Protein AF-A0A540WGN6-F1 (afdb_monomer)

Sequence (133 aa):
LKVTLRLIVFDVDPDTQAKSVKDIKEQDVYMGDMPLMTENGTFIVNGTERVIVSQMHRSPGVFFDHDKGKTHSSGKLLFAARIIPYRGSWLDVEFDAKDIVHVRIDRKRKLPATSLLYALGLDGEEILSTFYN

Mean predicted aligned error: 6.78 Å

Nearest PDB structures (fo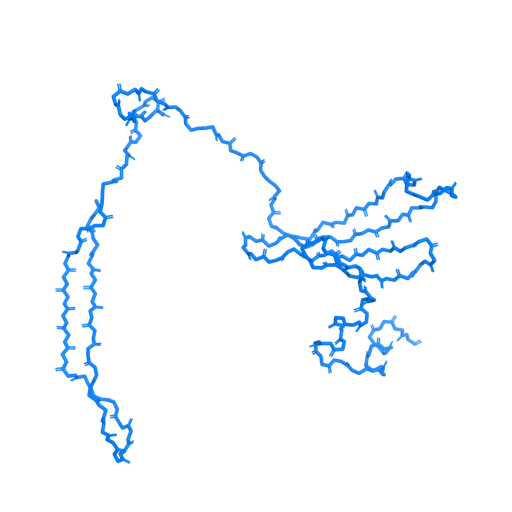ldseek):
  8pfg-assembly1_I  TM=9.510E-01  e=3.740E-13  Escherichia coli
  8ph9-assembly1_I  TM=9.521E-01  e=7.528E-13  Escherichia coli
  8toe-assembly1_I  TM=9.507E-01  e=6.406E-13  Escherichia coli K-12
  7xug-assembly1_I  TM=9.428E-01  e=1.158E-12  Escherichia coli K-12
  8sy7-assembly1_I  TM=9.109E-01  e=1.599E-12  Escherichia coli

Organism: NCBI:txid2590453

Solvent-accessible surface area (backbone atoms only — not comparable to full-atom values): 8290 Å² total; per-residue (Å²): 77,74,46,80,46,75,51,75,42,70,42,67,43,88,89,76,67,48,75,44,84,68,47,77,51,74,47,79,40,78,75,53,83,72,89,63,71,47,98,85,66,33,33,72,57,96,91,39,83,44,73,82,78,88,81,89,73,86,74,61,46,79,46,78,51,59,56,81,20,70,83,41,96,86,48,53,71,35,48,35,42,38,39,38,53,89,74,78,74,37,42,37,37,36,44,46,98,83,72,50,57,26,30,21,58,66,80,51,73,81,39,55,39,63,61,54,44,44,74,74,69,46,51,75,65,57,52,45,62,73,77,50,134

Structure (mmCIF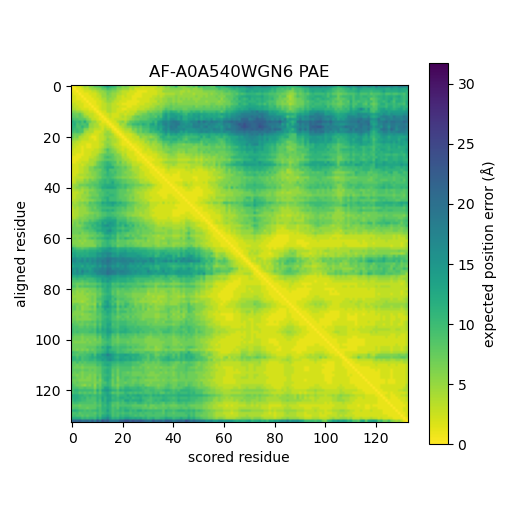, N/CA/C/O backbone):
data_AF-A0A540WGN6-F1
#
_entry.id   AF-A0A540WGN6-F1
#
loop_
_atom_site.group_PDB
_atom_site.id
_atom_site.type_symbol
_atom_site.label_atom_id
_atom_site.label_alt_id
_atom_site.label_comp_id
_atom_site.label_asym_id
_atom_site.label_entity_id
_atom_site.label_seq_id
_atom_site.pdbx_PDB_ins_code
_atom_site.Cartn_x
_atom_site.Cartn_y
_atom_site.Cartn_z
_atom_site.occupancy
_atom_site.B_iso_or_equiv
_atom_site.auth_seq_id
_atom_site.auth_comp_id
_atom_site.auth_asym_id
_atom_site.auth_atom_id
_atom_site.pdbx_PDB_model_num
ATOM 1 N N . LEU A 1 1 ? 19.278 0.820 -22.827 1.00 91.31 1 LEU A N 1
ATOM 2 C CA . LEU A 1 1 ? 19.106 -0.460 -22.101 1.00 91.31 1 LEU A CA 1
ATOM 3 C C . LEU A 1 1 ? 18.861 -1.573 -23.114 1.00 91.31 1 LEU A C 1
ATOM 5 O O . LEU A 1 1 ? 17.939 -1.460 -23.914 1.00 91.31 1 LEU A O 1
ATOM 9 N N . LYS A 1 2 ? 19.686 -2.621 -23.117 1.00 94.19 2 LYS A N 1
ATOM 10 C CA . LYS A 1 2 ? 19.438 -3.845 -23.893 1.00 94.19 2 LYS A CA 1
ATOM 11 C C . LYS A 1 2 ? 19.221 -4.990 -22.916 1.00 94.19 2 LYS A C 1
ATOM 13 O O . LYS A 1 2 ? 19.944 -5.071 -21.927 1.00 94.19 2 LYS A O 1
ATOM 18 N N . VAL A 1 3 ? 18.212 -5.811 -23.171 1.00 96.25 3 VAL A N 1
ATOM 19 C CA . VAL A 1 3 ? 17.866 -6.959 -22.331 1.00 96.25 3 VAL A CA 1
ATOM 20 C C . VAL A 1 3 ? 17.729 -8.178 -23.226 1.00 96.25 3 VAL A C 1
ATOM 22 O O . VAL A 1 3 ? 17.039 -8.125 -24.243 1.00 96.25 3 VAL A O 1
ATOM 25 N N . THR A 1 4 ? 18.380 -9.267 -22.842 1.00 96.81 4 THR A N 1
ATOM 26 C CA . THR A 1 4 ? 18.252 -10.556 -23.516 1.00 96.81 4 THR A CA 1
ATOM 27 C C . THR A 1 4 ? 16.915 -11.184 -23.138 1.00 96.81 4 THR A C 1
ATOM 29 O O . THR A 1 4 ? 16.639 -11.428 -21.962 1.00 96.81 4 THR A O 1
ATOM 32 N N . LEU A 1 5 ? 16.059 -11.413 -24.131 1.00 96.62 5 LEU A N 1
ATOM 33 C CA . LEU A 1 5 ? 14.758 -12.053 -23.964 1.00 96.62 5 LEU A CA 1
ATOM 34 C C . LEU A 1 5 ? 14.756 -13.408 -24.664 1.00 96.62 5 LEU A C 1
ATOM 36 O O . LEU A 1 5 ? 15.326 -13.558 -25.744 1.00 96.62 5 LEU A O 1
ATOM 40 N N . ARG A 1 6 ? 14.067 -14.384 -24.065 1.00 96.75 6 ARG A N 1
ATOM 41 C CA . ARG A 1 6 ? 13.887 -15.726 -24.625 1.00 96.75 6 ARG A CA 1
ATOM 42 C C . ARG A 1 6 ? 12.406 -16.035 -24.815 1.00 96.75 6 ARG A C 1
ATOM 44 O O . ARG A 1 6 ? 11.628 -15.958 -23.867 1.00 96.75 6 ARG A O 1
ATOM 51 N N . LEU A 1 7 ? 12.041 -16.434 -26.028 1.00 96.12 7 LEU A N 1
ATOM 52 C CA . LEU A 1 7 ? 10.734 -16.969 -26.392 1.00 96.12 7 LEU A CA 1
ATOM 53 C C . LEU A 1 7 ? 10.854 -18.480 -26.612 1.00 96.12 7 LEU A C 1
ATOM 55 O O . LEU A 1 7 ? 11.644 -18.922 -27.443 1.00 96.12 7 LEU A O 1
ATOM 59 N N . ILE A 1 8 ? 10.054 -19.261 -25.887 1.00 96.00 8 ILE A N 1
ATOM 60 C CA . ILE A 1 8 ? 9.971 -20.719 -26.038 1.00 96.00 8 ILE A CA 1
ATOM 61 C C . ILE A 1 8 ? 8.605 -21.052 -26.634 1.00 96.00 8 ILE A C 1
ATOM 63 O O . ILE A 1 8 ? 7.575 -20.683 -26.070 1.00 96.00 8 ILE A O 1
ATOM 67 N N . VAL A 1 9 ? 8.600 -21.745 -27.770 1.00 95.25 9 VAL A N 1
ATOM 68 C CA . VAL A 1 9 ? 7.389 -22.241 -28.429 1.00 95.25 9 VAL A CA 1
ATOM 69 C C . VAL A 1 9 ? 7.233 -23.714 -28.087 1.00 95.25 9 VAL A C 1
ATOM 71 O O . VAL A 1 9 ? 8.152 -24.506 -28.296 1.00 95.25 9 VAL A O 1
ATOM 74 N N . PHE A 1 10 ? 6.063 -24.082 -27.577 1.00 95.19 10 PHE A N 1
ATOM 75 C CA . PHE A 1 10 ? 5.717 -25.467 -27.275 1.00 95.19 10 PHE A CA 1
ATOM 76 C C . PHE A 1 10 ? 4.803 -26.031 -28.361 1.00 95.19 10 PHE A C 1
ATOM 78 O O . PHE A 1 10 ? 3.921 -25.323 -28.849 1.00 95.19 10 PHE A O 1
ATOM 85 N N . ASP A 1 11 ? 5.012 -27.295 -28.713 1.00 93.94 11 ASP A N 1
ATOM 86 C CA . ASP A 1 11 ? 4.023 -28.112 -29.407 1.00 93.94 11 ASP A CA 1
ATOM 87 C C . ASP A 1 11 ? 3.214 -28.894 -28.369 1.00 93.94 11 ASP A C 1
ATOM 89 O O . ASP A 1 11 ? 3.766 -29.340 -27.356 1.00 93.94 11 ASP A O 1
ATOM 93 N N . VAL A 1 12 ? 1.908 -29.021 -28.587 1.00 92.69 12 VAL A N 1
ATOM 94 C CA . VAL A 1 12 ? 1.005 -29.719 -27.665 1.00 92.69 12 VAL A CA 1
ATOM 95 C C . VAL A 1 12 ? 0.299 -30.817 -28.434 1.00 92.69 12 VAL A C 1
ATOM 97 O O . VAL A 1 12 ? -0.467 -30.535 -29.353 1.00 92.69 12 VAL A O 1
ATOM 100 N N . ASP A 1 13 ? 0.551 -32.058 -28.034 1.00 90.56 13 ASP A N 1
ATOM 101 C CA . ASP A 1 13 ? -0.152 -33.215 -28.573 1.00 90.56 13 ASP A CA 1
ATOM 102 C C . ASP A 1 13 ? -1.644 -33.134 -28.173 1.00 90.56 13 ASP A C 1
ATOM 104 O O . ASP A 1 13 ? -1.946 -33.040 -26.977 1.00 90.56 13 ASP A O 1
ATOM 108 N N . PRO A 1 14 ? -2.585 -33.125 -29.135 1.00 87.62 14 PRO A N 1
ATOM 109 C CA . PRO A 1 14 ? -4.010 -32.972 -28.854 1.00 87.62 14 PRO A CA 1
ATOM 110 C C . PRO A 1 14 ? -4.621 -34.168 -28.111 1.00 87.62 14 PRO A C 1
ATOM 112 O O . PRO A 1 14 ? -5.595 -33.980 -27.381 1.00 87.62 14 PRO A O 1
ATOM 115 N N . ASP A 1 15 ? -4.049 -35.364 -28.254 1.00 89.50 15 ASP A N 1
ATOM 116 C CA . ASP A 1 15 ? -4.586 -36.601 -27.685 1.00 89.50 15 ASP A CA 1
ATOM 117 C C . ASP A 1 15 ? -3.998 -36.880 -26.297 1.00 89.50 15 ASP A C 1
ATOM 119 O O . ASP A 1 15 ? -4.705 -37.313 -25.386 1.00 89.50 15 ASP A O 1
ATOM 123 N N . THR A 1 16 ? -2.704 -36.600 -26.107 1.00 89.75 16 THR A N 1
ATOM 124 C CA . THR A 1 16 ? -1.997 -36.882 -24.843 1.00 89.75 16 THR A CA 1
ATOM 125 C C . THR A 1 16 ? -1.806 -35.655 -23.947 1.00 89.75 16 THR A C 1
ATOM 127 O O . THR A 1 16 ? -1.375 -35.796 -22.802 1.00 89.75 16 THR A O 1
ATOM 130 N N . GLN A 1 17 ? -2.103 -34.447 -24.448 1.00 87.50 17 GLN A N 1
ATOM 131 C CA . GLN A 1 17 ? -1.779 -33.149 -23.829 1.00 87.50 17 GLN A CA 1
ATOM 132 C C . GLN A 1 17 ? -0.291 -32.967 -23.481 1.00 87.50 17 GLN A C 1
ATOM 134 O O . GLN A 1 17 ? 0.080 -32.032 -22.760 1.00 87.50 17 GLN A O 1
ATOM 139 N N . ALA A 1 18 ? 0.583 -33.837 -23.992 1.00 88.62 18 ALA A N 1
ATOM 140 C CA . ALA A 1 18 ? 2.011 -33.751 -23.757 1.00 88.62 18 ALA A CA 1
ATOM 141 C C . ALA A 1 18 ? 2.569 -32.486 -24.424 1.00 88.62 18 ALA A C 1
ATOM 143 O O . ALA A 1 18 ? 2.304 -32.212 -25.595 1.00 88.62 18 ALA A O 1
ATOM 144 N N . LYS A 1 19 ? 3.352 -31.707 -23.667 1.00 90.81 19 LYS A N 1
ATOM 145 C CA . LYS A 1 19 ? 4.033 -30.505 -24.164 1.00 90.81 19 LYS A CA 1
ATOM 146 C C . LYS A 1 19 ? 5.476 -30.839 -24.516 1.00 90.81 19 LYS A C 1
ATOM 148 O O . LYS A 1 19 ? 6.238 -31.236 -23.636 1.00 90.81 19 LYS A O 1
ATOM 153 N N . SER A 1 20 ? 5.869 -30.622 -25.765 1.00 92.06 20 SER A N 1
ATOM 154 C CA . SER A 1 20 ? 7.263 -30.714 -26.209 1.00 92.06 20 SER A CA 1
ATOM 155 C C . SER A 1 20 ? 7.758 -29.350 -26.686 1.00 92.06 20 SER A C 1
ATOM 157 O O . SER A 1 20 ? 6.978 -28.486 -27.087 1.00 92.06 20 SER A O 1
ATOM 159 N N . VAL A 1 21 ? 9.061 -29.094 -26.575 1.00 92.62 21 VAL A N 1
ATOM 160 C CA . VAL A 1 21 ? 9.635 -27.828 -27.047 1.00 92.62 21 VAL A CA 1
ATOM 161 C C . VAL A 1 21 ? 9.783 -27.900 -28.561 1.00 92.62 21 VAL A C 1
ATOM 163 O O . VAL A 1 21 ? 10.480 -28.772 -29.073 1.00 92.62 21 VAL A O 1
ATOM 166 N N . LYS A 1 22 ? 9.148 -26.965 -29.264 1.00 92.81 22 LYS A N 1
ATOM 167 C CA . LYS A 1 22 ? 9.209 -26.849 -30.721 1.00 92.81 22 LYS A CA 1
ATOM 168 C C . LYS A 1 22 ? 10.357 -25.961 -31.175 1.00 92.81 22 LYS A C 1
ATOM 170 O O . LYS A 1 22 ? 11.061 -26.302 -32.117 1.00 92.81 22 LYS A O 1
ATOM 175 N N . ASP A 1 23 ? 10.510 -24.806 -30.532 1.00 93.81 23 ASP A N 1
ATOM 176 C CA . ASP A 1 23 ? 11.500 -23.802 -30.915 1.00 93.81 23 ASP A CA 1
ATOM 177 C C . ASP A 1 23 ? 11.878 -22.923 -29.718 1.00 93.81 23 ASP A C 1
ATOM 179 O O . ASP A 1 23 ? 11.069 -22.692 -28.813 1.00 93.81 23 ASP A O 1
ATOM 183 N N . ILE A 1 24 ? 13.107 -22.417 -29.723 1.00 95.31 24 ILE A N 1
ATOM 184 C CA . ILE A 1 24 ? 13.610 -21.460 -28.742 1.00 95.31 24 ILE A CA 1
ATOM 185 C C . ILE A 1 24 ? 14.306 -20.338 -29.503 1.00 95.31 24 ILE A C 1
ATOM 187 O O . ILE A 1 24 ? 15.300 -20.563 -30.191 1.00 95.31 24 ILE A O 1
ATOM 191 N N . LYS A 1 25 ? 13.822 -19.110 -29.320 1.00 95.38 25 LYS A N 1
ATOM 192 C CA . LYS A 1 25 ? 14.448 -17.903 -29.862 1.00 95.38 25 LYS A CA 1
ATOM 193 C C . LYS A 1 25 ? 14.922 -17.019 -28.728 1.00 95.38 25 LYS A C 1
ATOM 195 O O . LYS A 1 25 ? 14.131 -16.640 -27.868 1.00 95.38 25 LYS A O 1
ATOM 200 N N . GLU A 1 26 ? 16.199 -16.674 -28.741 1.00 96.81 26 GLU A N 1
ATOM 201 C CA . GLU A 1 26 ? 16.805 -15.753 -27.785 1.00 96.81 26 GLU A CA 1
ATOM 202 C C . GLU A 1 26 ? 17.389 -14.561 -28.531 1.00 96.81 26 GLU A C 1
ATOM 204 O O . GLU A 1 26 ? 18.035 -14.726 -29.567 1.00 96.81 26 GLU A O 1
ATOM 209 N N . GLN A 1 27 ? 17.109 -13.357 -28.042 1.00 96.31 27 GLN A N 1
ATOM 210 C CA . GLN A 1 27 ? 17.531 -12.135 -28.706 1.00 96.31 27 GLN A CA 1
ATOM 211 C C . GLN A 1 27 ? 17.729 -10.996 -27.711 1.00 96.31 27 GLN A C 1
ATOM 213 O O . GLN A 1 27 ? 16.924 -10.794 -26.800 1.00 96.31 27 GLN A O 1
ATOM 218 N N . ASP A 1 28 ? 18.764 -10.197 -27.954 1.00 96.31 28 ASP A N 1
ATOM 219 C CA . ASP A 1 28 ? 18.942 -8.911 -27.294 1.00 96.31 28 ASP A CA 1
ATOM 220 C C . ASP A 1 28 ? 17.970 -7.884 -27.866 1.00 96.31 28 ASP A C 1
ATOM 222 O O . ASP A 1 28 ? 18.065 -7.473 -29.027 1.00 96.31 28 ASP A O 1
ATOM 226 N N . VAL A 1 29 ? 17.042 -7.440 -27.026 1.00 96.44 29 VAL A N 1
ATOM 227 C CA . VAL A 1 29 ? 16.031 -6.449 -27.378 1.00 96.44 29 VAL A CA 1
ATOM 228 C C . VAL A 1 29 ? 16.389 -5.114 -26.737 1.00 96.44 29 VAL A C 1
ATOM 230 O O . VAL A 1 29 ? 16.722 -5.022 -25.553 1.00 96.44 29 VAL A O 1
ATOM 233 N N . TYR A 1 30 ? 16.339 -4.052 -27.537 1.00 96.50 30 TYR A N 1
ATOM 234 C CA . TYR A 1 30 ? 16.483 -2.690 -27.040 1.00 96.50 30 TYR A CA 1
ATOM 235 C C . TYR A 1 30 ? 15.197 -2.255 -26.325 1.00 96.50 30 TYR A C 1
ATOM 237 O O . TYR A 1 30 ? 14.123 -2.263 -26.918 1.00 96.50 30 TYR A O 1
ATOM 245 N N . MET A 1 31 ? 15.326 -1.859 -25.059 1.00 96.12 31 MET A N 1
ATOM 246 C CA . MET A 1 31 ? 14.213 -1.497 -24.170 1.00 96.12 31 MET A CA 1
ATOM 247 C C . MET A 1 31 ? 14.089 0.019 -23.941 1.00 96.12 31 MET A C 1
ATOM 249 O O . MET A 1 31 ? 13.318 0.449 -23.088 1.00 96.12 31 MET A O 1
ATOM 253 N N . GLY A 1 32 ? 14.852 0.835 -24.675 1.00 95.12 32 GLY A N 1
ATOM 254 C CA . GLY A 1 32 ? 14.899 2.289 -24.492 1.00 95.12 32 GLY A CA 1
ATOM 255 C C . GLY A 1 32 ? 16.136 2.773 -23.739 1.00 95.12 32 GLY A C 1
ATOM 256 O O . GLY A 1 32 ? 16.898 1.983 -23.170 1.00 95.12 32 GLY A O 1
ATOM 257 N N . ASP A 1 33 ? 16.348 4.085 -23.740 1.00 93.88 33 ASP A N 1
ATOM 258 C CA . ASP A 1 33 ? 17.439 4.738 -23.017 1.00 93.88 33 ASP A CA 1
ATOM 259 C C . ASP A 1 33 ? 17.012 5.121 -21.601 1.00 93.88 33 ASP A C 1
ATOM 261 O O . ASP A 1 33 ? 15.872 5.511 -21.356 1.00 93.88 33 ASP A O 1
ATOM 265 N N . MET A 1 34 ? 17.944 5.000 -20.657 1.00 93.88 34 MET A N 1
ATOM 266 C CA . MET A 1 34 ? 17.734 5.394 -19.268 1.00 93.88 34 MET A CA 1
ATOM 267 C C . MET A 1 34 ? 18.548 6.663 -19.003 1.00 93.88 34 MET A C 1
ATOM 269 O O . MET A 1 34 ? 19.758 6.641 -19.243 1.00 93.88 34 MET A O 1
ATOM 273 N N . PRO A 1 35 ? 17.928 7.758 -18.526 1.00 93.88 35 PRO A N 1
ATOM 274 C CA . PRO A 1 35 ? 18.665 8.945 -18.120 1.00 93.88 35 PRO A CA 1
ATOM 275 C C . PRO A 1 35 ? 19.687 8.587 -17.042 1.00 93.88 35 PRO A C 1
ATOM 277 O O . PRO A 1 35 ? 19.350 7.927 -16.058 1.00 93.88 35 PRO A O 1
ATOM 280 N N . LEU A 1 36 ? 20.928 9.023 -17.232 1.00 95.50 36 LEU A N 1
ATOM 281 C CA . LEU A 1 36 ? 21.998 8.806 -16.267 1.00 95.50 36 LEU A CA 1
ATOM 282 C C . LEU A 1 36 ? 22.120 10.016 -15.345 1.00 95.50 36 LEU A C 1
ATOM 284 O O . LEU A 1 36 ? 21.933 11.159 -15.768 1.00 95.50 36 LEU A O 1
ATOM 288 N N . MET A 1 37 ? 22.424 9.737 -14.083 1.00 97.81 37 MET A N 1
AT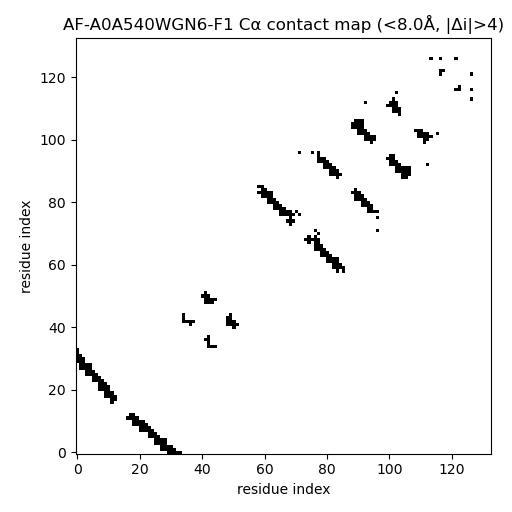OM 289 C CA . MET A 1 37 ? 22.711 10.762 -13.090 1.00 97.81 37 MET A CA 1
ATOM 290 C C . MET A 1 37 ? 24.115 11.324 -13.336 1.00 97.81 37 MET A C 1
ATOM 292 O O . MET A 1 37 ? 25.045 10.566 -13.615 1.00 97.81 37 MET A O 1
ATOM 296 N N . THR A 1 38 ? 24.267 12.642 -13.240 1.00 97.50 38 THR A N 1
ATOM 297 C CA . THR A 1 38 ? 25.574 13.310 -13.270 1.00 97.50 38 THR A CA 1
ATOM 298 C C . THR A 1 38 ? 26.327 13.086 -11.954 1.00 97.50 38 THR A C 1
ATOM 300 O O . THR A 1 38 ? 25.738 12.697 -10.945 1.00 97.50 38 THR A O 1
ATOM 303 N N . GLU A 1 39 ? 27.621 13.405 -11.917 1.00 97.31 39 GLU A N 1
ATOM 304 C CA . GLU A 1 39 ? 28.422 13.369 -10.679 1.00 97.31 39 GLU A CA 1
ATOM 305 C C . GLU A 1 39 ? 27.880 14.308 -9.583 1.00 97.31 39 GLU A C 1
ATOM 307 O O . GLU A 1 39 ? 28.106 14.077 -8.397 1.00 97.31 39 GLU A O 1
ATOM 312 N N . ASN A 1 40 ? 27.099 15.322 -9.971 1.00 96.44 40 ASN A N 1
ATOM 313 C CA . ASN A 1 40 ? 26.470 16.286 -9.067 1.00 96.44 40 ASN A CA 1
ATOM 314 C C . ASN A 1 40 ? 25.088 15.834 -8.556 1.00 96.44 40 ASN A C 1
ATOM 316 O O . ASN A 1 40 ? 24.425 16.585 -7.840 1.00 96.44 40 ASN A O 1
ATOM 320 N N . GLY A 1 41 ? 24.610 14.644 -8.935 1.00 96.44 41 GLY A N 1
ATOM 321 C CA . GLY A 1 41 ? 23.297 14.140 -8.519 1.00 96.44 41 GLY A CA 1
ATOM 322 C C . GLY A 1 41 ? 22.107 14.719 -9.298 1.00 96.44 41 GLY A C 1
ATOM 323 O O . GLY A 1 41 ? 20.965 14.631 -8.842 1.00 96.44 41 GLY A O 1
ATOM 324 N N . THR A 1 42 ? 22.352 15.321 -10.462 1.00 97.56 42 THR A N 1
ATOM 325 C CA . THR A 1 42 ? 21.325 15.911 -11.337 1.00 97.56 42 THR A CA 1
ATOM 326 C C . THR A 1 42 ? 21.089 15.051 -12.583 1.00 97.56 42 THR A C 1
ATOM 328 O O . THR A 1 42 ? 21.811 14.091 -12.847 1.00 97.56 42 THR A O 1
ATOM 331 N N . PHE A 1 43 ? 20.061 15.383 -13.363 1.00 98.00 43 PHE A N 1
ATOM 332 C CA . PHE A 1 43 ? 19.723 14.739 -14.633 1.00 98.00 43 PHE A CA 1
ATOM 333 C C . PHE A 1 43 ? 19.498 15.791 -15.719 1.00 98.00 43 PHE A C 1
ATOM 335 O O . PHE A 1 43 ? 18.870 16.816 -15.461 1.00 98.00 43 PHE A O 1
ATOM 342 N N . ILE A 1 44 ? 19.928 15.521 -16.953 1.00 97.25 44 ILE A N 1
ATOM 343 C CA . ILE A 1 44 ? 19.605 16.371 -18.108 1.00 97.25 44 ILE A CA 1
ATOM 344 C C . ILE A 1 44 ? 18.331 15.849 -18.775 1.00 97.25 44 ILE A C 1
ATOM 346 O O . ILE A 1 44 ? 18.315 14.759 -19.341 1.00 97.25 44 ILE A O 1
ATOM 350 N N . VAL A 1 45 ? 17.257 16.638 -18.732 1.00 96.62 45 VAL A N 1
ATOM 351 C CA . VAL A 1 45 ? 15.967 16.316 -19.359 1.00 96.62 45 VAL A CA 1
ATOM 352 C C . VAL A 1 45 ? 15.642 17.402 -20.376 1.00 96.62 45 VAL A C 1
ATOM 354 O O . 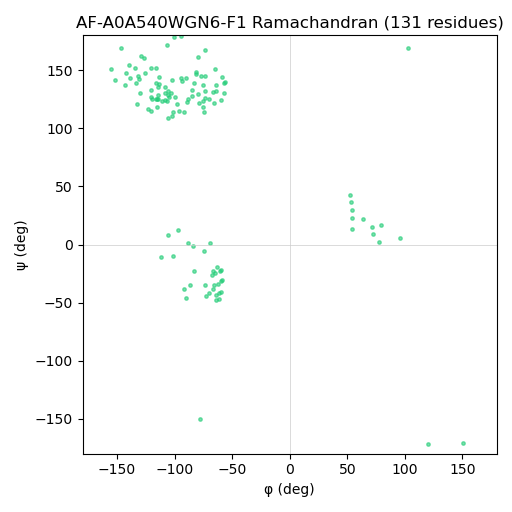VAL A 1 45 ? 15.432 18.557 -20.007 1.00 96.62 45 VAL A O 1
ATOM 357 N N . ASN A 1 46 ? 15.606 17.036 -21.661 1.00 95.38 46 ASN A N 1
ATOM 358 C CA . ASN A 1 46 ? 15.380 17.960 -22.782 1.00 95.38 46 ASN A CA 1
ATOM 359 C C . ASN A 1 46 ? 16.325 19.180 -22.760 1.00 95.38 46 ASN A C 1
ATOM 361 O O . ASN A 1 46 ? 15.897 20.315 -22.953 1.00 95.38 46 ASN A O 1
ATOM 365 N N . GLY A 1 47 ? 17.610 18.950 -22.468 1.00 95.81 47 GLY A N 1
ATOM 366 C CA . GLY A 1 47 ? 18.640 19.996 -22.439 1.00 95.81 47 GLY A CA 1
ATOM 367 C C . GLY A 1 47 ? 18.641 20.881 -21.189 1.00 95.81 47 GLY A C 1
ATOM 368 O O . GLY A 1 47 ? 19.458 21.789 -21.100 1.00 95.81 47 GLY A O 1
ATOM 369 N N . THR A 1 48 ? 17.761 20.626 -20.216 1.00 97.19 48 THR A N 1
ATOM 370 C CA . THR A 1 48 ? 17.721 21.358 -18.942 1.00 97.19 48 THR A CA 1
ATOM 371 C C . THR A 1 48 ? 18.103 20.443 -17.785 1.00 97.19 48 THR A C 1
ATOM 373 O O . THR A 1 48 ? 17.647 19.301 -17.714 1.00 97.19 48 THR A O 1
ATOM 376 N N . GLU A 1 49 ? 18.909 20.954 -16.861 1.00 97.81 49 GLU A N 1
ATOM 377 C CA . GLU A 1 49 ? 19.290 20.245 -15.643 1.00 97.81 49 GLU A CA 1
ATOM 378 C C . GLU A 1 49 ? 18.126 20.193 -14.644 1.00 97.81 49 GLU A C 1
ATOM 380 O O . GLU A 1 49 ? 17.440 21.185 -14.391 1.00 97.81 49 GLU A O 1
ATOM 385 N N . ARG A 1 50 ? 17.867 19.006 -14.096 1.00 97.62 50 ARG A N 1
ATOM 386 C CA . ARG A 1 50 ? 16.787 18.732 -13.149 1.00 97.62 50 ARG A CA 1
ATOM 387 C C . ARG A 1 50 ? 17.291 17.904 -11.980 1.00 97.62 50 ARG A C 1
ATOM 389 O O . ARG A 1 50 ? 18.188 17.079 -12.124 1.00 97.62 50 ARG A O 1
ATOM 396 N N . VAL A 1 51 ? 16.643 18.080 -10.836 1.00 97.56 51 VAL A N 1
ATOM 397 C CA . VAL A 1 51 ? 16.883 17.296 -9.622 1.00 97.56 51 VAL A CA 1
ATOM 398 C C . VAL A 1 51 ? 15.619 16.513 -9.289 1.00 97.56 51 VAL A C 1
ATOM 400 O O . VAL A 1 51 ? 14.508 17.033 -9.408 1.00 97.56 51 VAL A O 1
ATOM 403 N N . ILE A 1 52 ? 15.785 15.257 -8.879 1.00 96.69 52 ILE A N 1
ATOM 404 C CA . ILE A 1 52 ? 14.691 14.437 -8.357 1.00 96.69 52 ILE A CA 1
ATOM 405 C C . ILE A 1 52 ? 14.609 14.672 -6.849 1.00 96.69 52 ILE A C 1
ATOM 407 O O . ILE A 1 52 ? 15.579 14.451 -6.129 1.00 96.69 52 ILE A O 1
ATOM 411 N N . VAL A 1 53 ? 13.449 15.118 -6.367 1.00 97.44 53 VAL A N 1
ATOM 412 C CA . VAL A 1 53 ? 13.215 15.327 -4.933 1.00 97.44 53 VAL A CA 1
ATOM 413 C C . VAL A 1 53 ? 12.783 14.013 -4.292 1.00 97.44 53 VAL A C 1
ATOM 415 O O . VAL A 1 53 ? 11.831 13.378 -4.748 1.00 97.44 53 VAL A O 1
ATOM 418 N N . SER A 1 54 ? 13.460 13.626 -3.210 1.00 96.00 54 SER A N 1
ATOM 419 C CA . SER A 1 54 ? 13.084 12.458 -2.413 1.00 96.00 54 SER A CA 1
ATOM 420 C C . SER A 1 54 ? 11.673 12.618 -1.851 1.00 96.00 54 SER A C 1
ATOM 422 O O . SER A 1 54 ? 11.370 13.582 -1.148 1.00 96.00 54 SER A O 1
ATOM 424 N N . GLN A 1 55 ? 10.807 11.649 -2.138 1.00 94.50 55 GLN A N 1
ATOM 425 C CA . GLN A 1 55 ? 9.456 11.622 -1.598 1.00 94.50 55 GLN A CA 1
ATOM 426 C C . GLN A 1 55 ? 9.449 10.972 -0.211 1.00 94.50 55 GLN A C 1
ATOM 428 O O . GLN A 1 55 ? 9.973 9.876 -0.029 1.00 94.50 55 GLN A O 1
ATOM 433 N N . MET A 1 56 ? 8.780 11.607 0.753 1.00 94.62 56 MET A N 1
ATOM 434 C CA . MET A 1 56 ? 8.423 10.971 2.019 1.00 94.62 56 MET A CA 1
ATOM 435 C C . MET A 1 56 ? 6.988 10.449 1.929 1.00 94.62 56 MET A C 1
ATOM 437 O O . MET A 1 56 ? 6.040 11.224 1.799 1.00 94.62 56 MET A O 1
ATOM 441 N N . HIS A 1 57 ? 6.821 9.131 1.992 1.00 93.44 57 HIS A N 1
ATOM 442 C CA . HIS A 1 57 ? 5.516 8.475 2.035 1.00 93.44 57 HIS A CA 1
ATOM 443 C C . HIS A 1 57 ? 5.439 7.525 3.233 1.00 93.44 57 HIS A C 1
ATOM 445 O O . HIS A 1 57 ? 6.458 7.122 3.793 1.00 93.44 57 HIS A O 1
ATOM 451 N N . ARG A 1 58 ? 4.217 7.159 3.641 1.00 90.75 58 ARG A N 1
ATOM 452 C CA . ARG A 1 58 ? 4.032 6.145 4.690 1.00 90.75 58 ARG A CA 1
ATOM 453 C C . ARG A 1 58 ? 4.569 4.805 4.196 1.00 90.75 58 ARG A C 1
ATOM 455 O O . ARG A 1 58 ? 4.333 4.442 3.041 1.00 90.75 58 ARG A O 1
ATOM 462 N N . SER A 1 59 ? 5.279 4.087 5.060 1.00 95.50 59 SER A N 1
ATOM 463 C CA . SER A 1 59 ? 5.707 2.724 4.763 1.00 95.50 59 SER A CA 1
ATOM 464 C C . SER A 1 59 ? 4.491 1.800 4.635 1.00 95.50 59 SER A C 1
ATOM 466 O O . SER A 1 59 ? 3.459 2.047 5.265 1.00 95.50 59 SER A O 1
ATOM 468 N N . PRO A 1 60 ? 4.584 0.728 3.837 1.00 97.75 60 PRO A N 1
ATOM 469 C CA . PRO A 1 60 ? 3.614 -0.352 3.899 1.00 97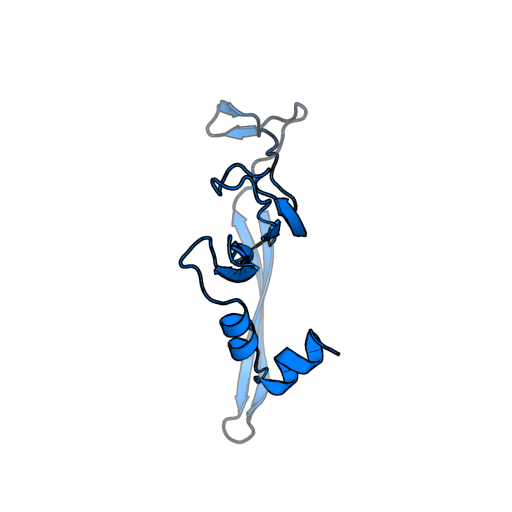.75 60 PRO A CA 1
ATOM 470 C C . PRO A 1 60 ? 3.568 -0.959 5.304 1.00 97.75 60 PRO A C 1
ATOM 472 O O . PRO A 1 60 ? 4.601 -1.064 5.969 1.00 97.75 60 PRO A O 1
ATOM 475 N N . GLY A 1 61 ? 2.385 -1.364 5.753 1.00 97.31 61 GLY A N 1
ATOM 476 C CA . GLY A 1 61 ? 2.197 -1.957 7.073 1.00 97.31 61 GLY A CA 1
ATOM 477 C C . GLY A 1 61 ? 0.821 -1.693 7.667 1.00 97.31 61 GLY A C 1
ATOM 478 O O . GLY A 1 61 ? -0.084 -1.191 6.996 1.00 97.31 61 GLY A O 1
ATOM 479 N N . VAL A 1 62 ? 0.683 -2.044 8.945 1.00 97.81 62 VAL A N 1
ATOM 480 C CA . VAL A 1 62 ? -0.534 -1.828 9.731 1.00 97.81 62 VAL A CA 1
ATOM 481 C C . VAL A 1 62 ? -0.310 -0.667 10.690 1.00 97.81 62 VAL A C 1
ATOM 483 O O . VAL A 1 62 ? 0.652 -0.653 11.453 1.00 97.81 62 VAL A O 1
ATOM 486 N N . PHE A 1 63 ? -1.206 0.310 10.641 1.00 97.75 63 PHE A N 1
ATOM 487 C CA . PHE A 1 63 ? -1.169 1.517 11.453 1.00 97.75 63 PHE A CA 1
ATOM 488 C C . PHE A 1 63 ? -2.380 1.542 12.370 1.00 97.75 63 PHE A C 1
ATOM 490 O O . PHE A 1 63 ? -3.507 1.487 11.886 1.00 97.75 63 PHE A O 1
ATOM 497 N N . PHE A 1 64 ? -2.147 1.678 13.669 1.00 97.38 64 PHE A N 1
ATOM 498 C CA . PHE A 1 64 ? -3.200 1.860 14.662 1.00 97.38 64 PHE A CA 1
ATOM 499 C C . PHE A 1 64 ? -3.242 3.330 15.074 1.00 97.38 64 PHE A C 1
ATOM 501 O O . PHE A 1 64 ? -2.200 3.920 15.360 1.00 97.38 64 PHE A O 1
ATOM 508 N N . ASP A 1 65 ? -4.427 3.929 15.066 1.00 95.44 65 ASP A N 1
ATOM 509 C CA . ASP A 1 65 ? -4.632 5.337 15.412 1.00 95.44 65 ASP A CA 1
ATOM 510 C C . ASP A 1 65 ? -5.995 5.523 16.092 1.00 95.44 65 ASP A C 1
ATOM 512 O O . ASP A 1 65 ? -6.834 4.618 16.102 1.00 95.44 65 ASP A O 1
ATOM 516 N N . HIS A 1 66 ? -6.228 6.704 16.654 1.00 93.50 66 HIS A N 1
ATOM 517 C CA . HIS A 1 66 ? -7.533 7.100 17.162 1.00 93.50 66 HIS A CA 1
ATOM 518 C C . HIS A 1 66 ? -7.835 8.565 16.834 1.00 93.50 66 HIS A C 1
ATOM 520 O O . HIS A 1 66 ? -6.946 9.406 16.706 1.00 93.50 66 HIS A O 1
ATOM 526 N N . ASP A 1 67 ? -9.115 8.908 16.747 1.00 92.88 67 ASP A N 1
ATOM 527 C CA . ASP A 1 67 ? -9.590 10.248 16.366 1.00 92.88 67 ASP A CA 1
ATOM 528 C C . ASP A 1 67 ? -9.314 11.362 17.403 1.00 92.88 67 ASP A C 1
ATOM 530 O O . ASP A 1 67 ? -9.712 12.515 17.210 1.00 92.88 67 ASP A O 1
ATOM 534 N N . LYS A 1 68 ? -8.652 11.030 18.520 1.00 90.94 68 LYS A N 1
ATOM 535 C CA . LYS A 1 68 ? -8.436 11.902 19.691 1.00 90.94 68 LYS A CA 1
ATOM 536 C C . LYS A 1 68 ? -9.738 12.495 20.254 1.00 90.94 68 LYS A C 1
ATOM 538 O O . LYS A 1 68 ? -9.711 13.597 20.796 1.00 90.94 68 LYS A O 1
ATOM 543 N N . GLY A 1 69 ? -10.861 11.785 20.107 1.00 86.00 69 GLY A N 1
ATOM 544 C CA . GLY A 1 69 ? -12.177 12.196 20.602 1.00 86.00 69 GLY A CA 1
ATOM 545 C C . GLY A 1 69 ? -12.792 13.361 19.828 1.00 86.00 69 GLY A C 1
ATOM 546 O O . GLY A 1 69 ? -13.714 14.005 20.321 1.00 86.00 69 GLY A O 1
ATOM 547 N N . LYS A 1 70 ? -12.270 13.677 18.635 1.00 88.75 70 LYS A N 1
ATOM 548 C CA . LYS A 1 70 ? -12.735 14.810 17.823 1.00 88.75 70 LYS A CA 1
ATOM 549 C C . LYS A 1 70 ? -13.969 14.484 16.988 1.00 88.75 70 LYS A C 1
ATOM 551 O O . LYS A 1 70 ? -14.653 15.405 16.554 1.00 88.75 70 LYS A O 1
ATOM 556 N N . THR A 1 71 ? -14.224 13.212 16.688 1.00 88.00 71 THR A N 1
ATOM 557 C CA . THR A 1 71 ? -15.277 12.808 15.749 1.00 88.00 71 THR A CA 1
ATOM 558 C C . THR A 1 71 ? -16.637 12.659 16.423 1.00 88.00 71 THR A C 1
ATOM 560 O O . THR A 1 71 ? -17.647 12.976 15.800 1.00 88.00 71 THR A O 1
ATOM 563 N N . HIS A 1 72 ? -16.696 12.208 17.677 1.00 89.62 72 HIS A N 1
ATOM 564 C CA . HIS A 1 72 ? -17.959 12.035 18.396 1.00 89.62 72 HIS A CA 1
ATOM 565 C C . HIS A 1 72 ? -18.133 13.083 19.501 1.00 89.62 72 HIS A C 1
ATOM 567 O O . HIS A 1 72 ? -17.220 13.322 20.287 1.00 89.62 72 HIS A O 1
ATOM 573 N N . SER A 1 73 ? -19.328 13.669 19.612 1.00 88.88 73 SER A N 1
ATOM 574 C CA . SER A 1 73 ? -19.637 14.743 20.573 1.00 88.88 73 SER A CA 1
ATOM 575 C C . SER A 1 73 ? -19.466 14.342 22.040 1.00 88.88 73 SER A C 1
ATOM 577 O O . SER A 1 73 ? -19.249 15.204 22.885 1.00 88.88 73 SER A O 1
ATOM 579 N N . SER A 1 74 ? -19.521 13.044 22.352 1.00 89.75 74 SER A N 1
ATOM 580 C CA . SER A 1 74 ? -19.252 12.543 23.705 1.00 89.75 74 SER A CA 1
ATOM 581 C C . SER A 1 74 ? -17.765 12.556 24.087 1.00 89.75 74 SER A C 1
ATOM 583 O O . SER A 1 74 ? -17.435 12.157 25.199 1.00 89.75 74 SER A O 1
ATOM 585 N N . GLY A 1 75 ? -16.861 12.898 23.161 1.00 89.38 75 GLY A N 1
ATOM 586 C CA . GLY A 1 75 ? -15.411 12.818 23.364 1.00 89.38 75 GLY A CA 1
ATOM 587 C C . GLY A 1 75 ? -14.856 11.389 23.391 1.00 89.38 75 GLY A C 1
ATOM 588 O O . GLY A 1 75 ? -13.692 11.186 23.732 1.00 89.38 75 GLY A O 1
ATOM 589 N N . LYS A 1 76 ? -15.674 10.386 23.044 1.00 92.56 76 LYS A N 1
ATOM 590 C CA . LYS A 1 76 ? -15.252 8.982 22.997 1.00 92.56 76 LYS A CA 1
ATOM 591 C C . LYS A 1 76 ? -14.179 8.797 21.927 1.00 92.56 76 LYS A C 1
ATOM 593 O O . LYS A 1 76 ? -14.365 9.231 20.794 1.00 92.56 76 LYS A O 1
ATOM 598 N N . LEU A 1 77 ? -13.090 8.121 22.293 1.00 93.50 77 LEU A N 1
ATOM 599 C CA . LEU A 1 77 ? -12.024 7.771 21.360 1.00 93.50 77 LEU A CA 1
ATOM 600 C C . LEU A 1 77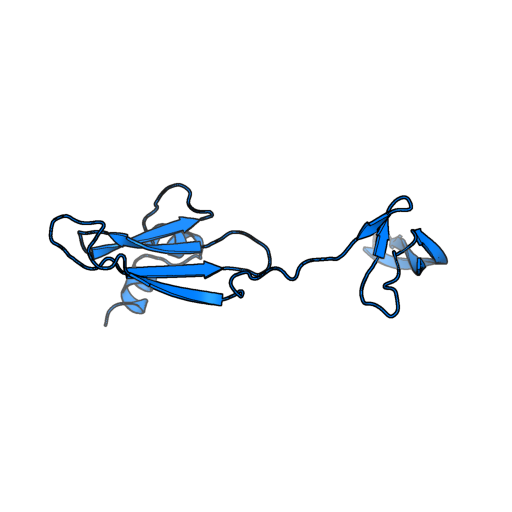 ? -12.516 6.700 20.385 1.00 93.50 77 LEU A C 1
ATOM 602 O O . LEU A 1 77 ? -12.970 5.636 20.807 1.00 93.50 77 LEU A O 1
ATOM 606 N N . LEU A 1 78 ? -12.397 6.971 19.089 1.00 95.12 78 LEU A N 1
ATOM 607 C CA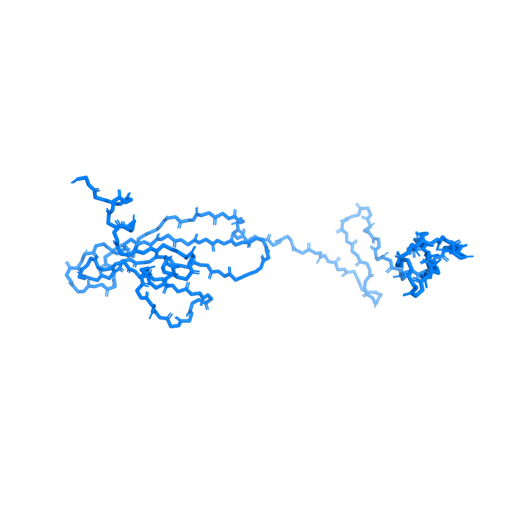 . LEU A 1 78 ? -12.670 6.004 18.032 1.00 95.12 78 LEU A CA 1
ATOM 608 C C . LEU A 1 78 ? -11.350 5.467 17.496 1.00 95.12 78 LEU A C 1
ATOM 610 O O . LEU A 1 78 ? -10.595 6.195 16.849 1.00 95.12 78 LEU A O 1
ATOM 614 N N . PHE A 1 79 ? -11.080 4.197 17.788 1.00 96.44 79 PHE A N 1
ATOM 615 C CA . PHE A 1 79 ? -9.889 3.497 17.322 1.00 96.44 79 PHE A CA 1
ATOM 616 C C . PHE A 1 79 ? -10.068 2.997 15.889 1.00 96.44 79 PHE A C 1
ATOM 618 O O . PHE A 1 79 ? -11.159 2.593 15.477 1.00 96.44 79 PHE A O 1
ATOM 625 N N . ALA A 1 80 ? -8.973 2.992 15.138 1.00 96.31 80 ALA A N 1
ATOM 626 C CA . ALA A 1 80 ? -8.918 2.440 13.798 1.00 96.31 80 ALA A CA 1
ATOM 627 C C . ALA A 1 80 ? -7.582 1.734 13.547 1.00 96.31 80 ALA A C 1
ATOM 629 O O . ALA A 1 80 ? -6.533 2.150 14.039 1.00 96.31 80 ALA A O 1
ATOM 630 N N . ALA A 1 81 ? -7.632 0.686 12.734 1.00 97.81 81 ALA A N 1
ATOM 631 C CA . ALA A 1 81 ? -6.481 0.026 12.148 1.00 97.81 81 ALA A CA 1
ATOM 632 C C . ALA A 1 81 ? -6.523 0.221 10.628 1.00 97.81 81 ALA A C 1
ATOM 634 O O . ALA A 1 81 ? -7.534 -0.047 9.984 1.00 97.81 81 ALA A O 1
ATOM 635 N N . ARG A 1 82 ? -5.425 0.685 10.038 1.00 97.38 82 ARG A N 1
ATOM 636 C CA . ARG A 1 82 ? -5.281 0.891 8.595 1.00 97.38 82 ARG A CA 1
ATOM 637 C C . ARG A 1 82 ? -4.155 0.031 8.062 1.00 97.38 82 ARG A C 1
ATOM 639 O O . ARG A 1 82 ? -3.014 0.164 8.494 1.00 97.38 82 ARG A O 1
ATOM 646 N N . ILE A 1 83 ? -4.464 -0.778 7.065 1.00 97.81 83 ILE A N 1
ATOM 647 C CA . ILE A 1 83 ? -3.513 -1.625 6.360 1.00 97.81 83 ILE A CA 1
ATOM 648 C C . ILE A 1 83 ? -3.171 -0.934 5.039 1.00 97.81 83 ILE A C 1
ATOM 650 O O . ILE A 1 83 ? -4.030 -0.747 4.174 1.00 97.81 83 ILE A O 1
ATOM 654 N N . ILE A 1 84 ? -1.910 -0.524 4.909 1.00 97.31 84 ILE A N 1
ATOM 655 C CA . ILE A 1 84 ? -1.360 0.139 3.724 1.00 97.31 84 ILE A CA 1
ATOM 656 C C . ILE A 1 84 ? -0.475 -0.873 2.989 1.00 97.31 84 ILE A C 1
ATOM 658 O O . ILE A 1 84 ? 0.603 -1.199 3.492 1.00 97.31 84 ILE A O 1
ATOM 662 N N . PRO A 1 85 ? -0.883 -1.390 1.818 1.00 97.06 85 PRO A N 1
ATOM 663 C CA . PRO A 1 85 ? -0.024 -2.258 1.027 1.00 97.06 85 PRO A CA 1
ATOM 664 C C . PRO A 1 85 ? 1.001 -1.442 0.230 1.00 97.06 85 PRO A C 1
ATOM 666 O O . PRO A 1 85 ? 0.810 -0.256 -0.037 1.00 97.06 85 PRO A O 1
ATOM 669 N N . TYR A 1 86 ? 2.071 -2.098 -0.225 1.00 95.81 86 TYR A N 1
ATOM 670 C CA . TYR A 1 86 ? 2.995 -1.490 -1.191 1.00 95.81 86 TYR A CA 1
ATOM 671 C C . TYR A 1 86 ? 2.326 -1.268 -2.558 1.00 95.81 86 TYR A C 1
ATOM 673 O O . TYR A 1 86 ? 2.542 -0.251 -3.212 1.00 95.81 86 TYR A O 1
ATOM 681 N N . ARG A 1 87 ? 1.478 -2.214 -2.979 1.00 95.50 87 ARG A N 1
ATOM 682 C CA . ARG A 1 87 ? 0.601 -2.120 -4.152 1.00 95.50 87 ARG A CA 1
ATOM 683 C C . ARG A 1 87 ? -0.727 -2.801 -3.836 1.00 95.50 87 ARG A C 1
ATOM 685 O O . ARG A 1 87 ? -0.720 -3.886 -3.266 1.00 95.50 87 ARG A O 1
ATOM 692 N N . GLY A 1 88 ? -1.835 -2.187 -4.237 1.00 95.88 88 GLY A N 1
ATOM 693 C CA . GLY A 1 88 ? -3.182 -2.735 -4.057 1.00 95.88 88 GLY A CA 1
ATOM 694 C C . GLY A 1 88 ? -4.094 -1.843 -3.217 1.00 95.88 88 GLY A C 1
ATOM 695 O O . GLY A 1 88 ? -3.750 -0.701 -2.906 1.00 95.88 88 GLY A O 1
ATOM 696 N N . SER A 1 89 ? -5.265 -2.383 -2.881 1.00 96.19 89 SER A N 1
ATOM 697 C CA . SER A 1 89 ? -6.309 -1.669 -2.145 1.00 96.19 89 SER A CA 1
ATOM 698 C C . SER A 1 89 ? -5.978 -1.490 -0.667 1.00 96.19 89 SER A C 1
ATOM 700 O O . SER A 1 89 ? -5.395 -2.365 -0.028 1.00 96.19 89 SER A O 1
ATOM 702 N N . TRP A 1 90 ? -6.389 -0.356 -0.110 1.00 96.62 90 TRP A N 1
ATOM 703 C CA . TRP A 1 90 ? -6.244 -0.076 1.318 1.00 96.62 90 TRP A CA 1
ATOM 704 C C . TRP A 1 90 ? -7.397 -0.713 2.086 1.00 96.62 90 TRP A C 1
ATOM 706 O O . TRP A 1 90 ? -8.548 -0.630 1.650 1.00 96.62 90 TRP A O 1
ATOM 716 N N . LEU A 1 91 ? -7.096 -1.298 3.244 1.00 97.62 91 LEU A N 1
ATOM 717 C CA . LEU A 1 91 ? -8.097 -1.870 4.140 1.00 97.62 91 LEU A CA 1
ATOM 718 C C . LEU A 1 91 ? -8.109 -1.086 5.451 1.00 97.62 91 LEU A C 1
ATOM 720 O O . LEU A 1 91 ? -7.108 -1.031 6.162 1.00 97.62 91 LEU A O 1
ATO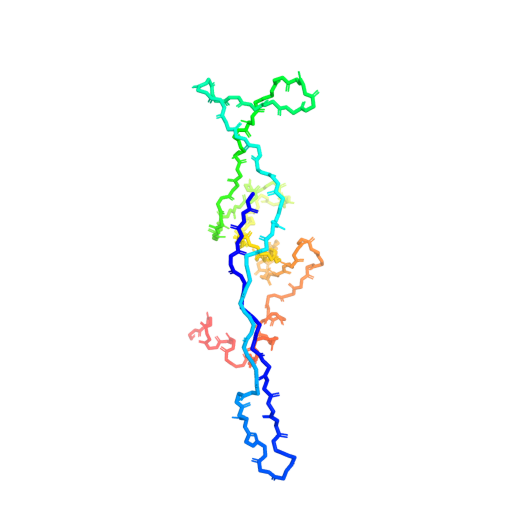M 724 N N . ASP A 1 92 ? -9.244 -0.471 5.755 1.00 97.50 92 ASP A N 1
ATOM 725 C CA . ASP A 1 92 ? -9.478 0.263 6.994 1.00 97.50 92 ASP A CA 1
ATOM 726 C C . ASP A 1 92 ? -10.444 -0.530 7.873 1.00 97.50 92 ASP A C 1
ATOM 728 O O . ASP A 1 92 ? -11.516 -0.915 7.410 1.00 97.50 92 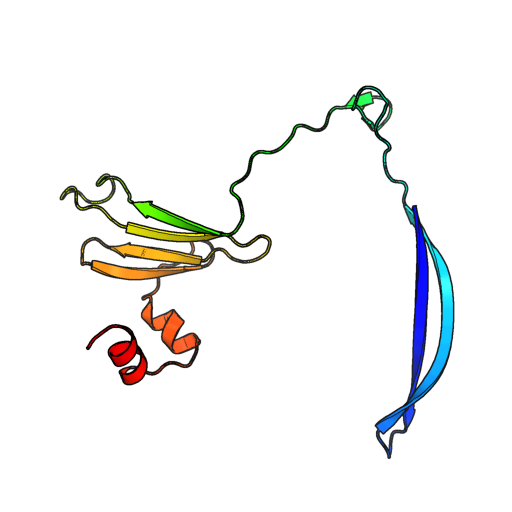ASP A O 1
ATOM 732 N N . VAL A 1 93 ? -10.094 -0.728 9.138 1.00 97.88 93 VAL A N 1
ATOM 733 C CA . VAL A 1 93 ? -10.959 -1.269 10.189 1.00 97.88 93 VAL A CA 1
ATOM 734 C C . VAL A 1 93 ? -11.170 -0.166 11.219 1.00 97.88 93 VAL A C 1
ATOM 736 O O . VAL A 1 93 ? -10.203 0.404 11.714 1.00 97.88 93 VAL A O 1
ATOM 739 N N . GLU A 1 94 ? -12.414 0.177 11.534 1.00 96.62 94 GLU A N 1
ATOM 740 C CA . GLU A 1 94 ? -12.737 1.308 12.412 1.00 96.62 94 GLU A CA 1
ATOM 741 C C . GLU A 1 94 ? -13.875 0.974 13.377 1.00 96.62 94 GLU A C 1
ATOM 743 O O . GLU A 1 94 ? -14.846 0.304 13.010 1.00 96.62 94 GLU A O 1
ATOM 748 N N . PHE A 1 95 ? -13.779 1.498 14.597 1.00 96.56 95 PHE A N 1
ATOM 749 C CA . PHE A 1 95 ? -14.891 1.525 15.540 1.00 96.56 95 PHE A CA 1
ATOM 750 C C . PHE A 1 95 ? -15.832 2.691 15.234 1.00 96.56 95 PHE A C 1
ATOM 752 O O . PHE A 1 95 ? -15.422 3.752 14.757 1.00 96.56 95 PHE A O 1
ATOM 759 N N . ASP A 1 96 ? -17.118 2.505 15.515 1.00 93.69 96 ASP A N 1
ATOM 760 C CA . ASP A 1 96 ? -18.072 3.605 15.604 1.00 93.69 96 ASP A CA 1
ATOM 761 C C . ASP A 1 96 ? -18.358 3.998 17.064 1.00 93.69 96 ASP A C 1
ATOM 763 O O . ASP A 1 96 ? -17.848 3.407 18.017 1.00 93.69 96 ASP A O 1
ATOM 767 N N . ALA A 1 97 ? -19.197 5.017 17.255 1.00 93.12 97 ALA A N 1
ATOM 768 C CA . ALA A 1 97 ? -19.559 5.491 18.589 1.00 93.12 97 ALA A CA 1
ATOM 769 C C . ALA A 1 97 ? -20.306 4.449 19.441 1.00 93.12 97 ALA A C 1
ATOM 771 O O . ALA A 1 97 ? -20.315 4.567 20.668 1.00 93.12 97 ALA A O 1
ATOM 772 N N . LYS A 1 98 ? -20.897 3.427 18.812 1.00 94.19 98 LYS A N 1
ATOM 773 C CA . LYS A 1 98 ? -21.649 2.338 19.444 1.00 94.19 98 LYS A CA 1
ATOM 774 C C . LYS A 1 98 ? -20.802 1.075 19.657 1.00 94.19 98 LYS A C 1
ATOM 776 O O . LYS A 1 98 ? -21.370 0.032 19.954 1.00 94.19 98 LYS A O 1
ATOM 781 N N . ASP A 1 99 ? -19.479 1.170 19.509 1.00 94.81 99 ASP A N 1
ATOM 782 C CA . ASP A 1 99 ? -18.532 0.047 19.611 1.00 94.81 99 ASP A CA 1
ATOM 783 C C . ASP A 1 99 ? -18.714 -1.046 18.548 1.00 94.81 99 ASP A C 1
ATOM 785 O O . ASP A 1 99 ? -18.252 -2.173 18.712 1.00 94.81 99 ASP A O 1
ATOM 789 N N . ILE A 1 100 ? -19.334 -0.716 17.414 1.00 96.31 100 ILE A N 1
ATOM 790 C CA . ILE A 1 100 ? -19.483 -1.649 16.299 1.00 96.31 100 ILE A CA 1
ATOM 791 C C . ILE A 1 100 ? -18.263 -1.535 15.384 1.00 96.31 100 ILE A C 1
ATOM 793 O O . ILE A 1 100 ? -17.941 -0.459 14.863 1.00 96.31 100 ILE A O 1
ATOM 797 N N . VAL A 1 101 ? -17.613 -2.674 15.142 1.00 97.62 101 VAL A N 1
ATOM 798 C CA . VAL A 1 101 ? -16.453 -2.772 14.252 1.00 97.62 101 VAL A CA 1
ATOM 799 C C . VAL A 1 101 ? -16.903 -2.822 12.798 1.00 97.62 101 VAL A C 1
ATOM 801 O O . VAL A 1 101 ? -17.745 -3.628 12.391 1.00 97.62 101 VAL A O 1
ATOM 804 N N . HIS A 1 102 ? -16.294 -1.968 11.991 1.00 97.81 102 HIS A N 1
ATOM 805 C CA . HIS A 1 102 ? -16.580 -1.850 10.576 1.00 97.81 102 HIS A CA 1
ATOM 806 C C . HIS A 1 102 ? -15.314 -1.907 9.743 1.00 97.81 102 HIS A C 1
ATOM 808 O O . HIS A 1 102 ? -14.216 -1.658 10.231 1.00 97.81 102 HIS A O 1
ATOM 814 N N . VAL A 1 103 ? -15.501 -2.174 8.458 1.00 97.94 103 VAL A N 1
ATOM 815 C CA . VAL A 1 103 ? -14.450 -2.227 7.458 1.00 97.94 103 VAL A CA 1
ATOM 816 C C . VAL A 1 103 ? -14.759 -1.293 6.286 1.00 97.94 103 VAL A C 1
ATOM 818 O O . VAL A 1 103 ? -15.921 -1.087 5.918 1.00 97.94 103 VAL A O 1
ATOM 821 N N . ARG A 1 104 ? -13.715 -0.726 5.679 1.00 97.12 104 ARG A N 1
ATOM 822 C CA . ARG A 1 104 ? -13.767 -0.020 4.394 1.00 97.12 104 ARG A CA 1
ATOM 823 C C . ARG A 1 104 ? -12.621 -0.489 3.513 1.00 97.12 104 ARG A C 1
ATOM 825 O O . ARG A 1 104 ? -11.487 -0.600 3.964 1.00 97.12 104 ARG A O 1
ATOM 832 N N . ILE A 1 105 ? -12.919 -0.682 2.235 1.00 97.00 105 ILE A N 1
ATOM 833 C CA . ILE A 1 105 ? -11.916 -0.931 1.199 1.00 97.00 105 ILE A CA 1
ATOM 834 C C . ILE A 1 105 ? -11.787 0.353 0.380 1.00 97.00 105 ILE A C 1
ATOM 836 O O . ILE A 1 105 ? -12.799 0.922 -0.035 1.00 97.00 105 ILE A O 1
ATOM 840 N N . ASP A 1 106 ? -10.563 0.844 0.195 1.00 95.44 106 ASP A N 1
ATOM 841 C CA . ASP A 1 106 ? -10.248 2.074 -0.550 1.00 95.44 106 ASP A CA 1
ATOM 842 C C . ASP A 1 106 ? -11.032 3.308 -0.078 1.00 95.44 106 ASP A C 1
ATOM 844 O O . ASP A 1 106 ? -11.455 4.145 -0.877 1.00 95.44 106 ASP A O 1
ATOM 848 N N . ARG A 1 107 ? -11.269 3.412 1.240 1.00 91.88 107 ARG A N 1
ATOM 849 C CA . ARG A 1 107 ? -12.074 4.479 1.870 1.00 91.88 107 ARG A CA 1
ATOM 850 C C . ARG A 1 107 ? -13.487 4.635 1.286 1.00 91.88 107 ARG A C 1
ATOM 852 O O . ARG A 1 107 ? -14.088 5.702 1.408 1.00 91.88 107 ARG A O 1
ATOM 859 N N . LYS A 1 108 ? -14.031 3.587 0.664 1.00 94.44 108 LYS A N 1
ATOM 860 C CA . LYS A 1 108 ? -15.393 3.578 0.118 1.00 94.44 108 LYS A CA 1
ATOM 861 C C . LYS A 1 108 ? -16.428 3.380 1.238 1.00 94.44 108 LYS A C 1
ATOM 863 O O . LYS A 1 108 ? -16.251 3.816 2.381 1.00 94.44 108 LYS A O 1
ATOM 868 N N . ARG A 1 109 ? -17.557 2.754 0.892 1.00 95.31 109 ARG A N 1
ATOM 869 C CA . ARG A 1 109 ? -18.670 2.481 1.801 1.00 95.31 109 ARG A CA 1
ATOM 870 C C . ARG A 1 109 ? -18.200 1.678 3.020 1.00 95.31 109 ARG A C 1
ATOM 872 O O . ARG A 1 109 ? -17.427 0.735 2.896 1.00 95.31 109 ARG A O 1
ATOM 879 N N . LYS A 1 110 ? -18.738 2.058 4.178 1.00 96.31 110 LYS A N 1
ATOM 880 C CA . LYS A 1 110 ? -18.601 1.351 5.450 1.00 96.31 110 LYS A CA 1
ATOM 881 C C . LYS A 1 110 ? -19.450 0.078 5.434 1.00 96.31 110 LYS A C 1
ATOM 883 O O . LYS A 1 110 ? -20.646 0.144 5.140 1.00 96.31 110 LYS A O 1
ATOM 888 N N . LEU A 1 111 ? -18.830 -1.056 5.730 1.00 97.38 111 LEU A N 1
ATOM 889 C CA . LEU A 1 111 ? -19.470 -2.365 5.858 1.00 97.38 111 LEU A CA 1
ATOM 890 C C . LEU A 1 111 ? -19.222 -2.911 7.271 1.00 97.38 111 LEU A C 1
ATOM 892 O O . LEU A 1 111 ? -18.207 -2.559 7.873 1.00 97.38 111 LEU A O 1
ATOM 896 N N . PRO A 1 112 ? -20.106 -3.751 7.827 1.00 97.56 112 PRO A N 1
ATOM 897 C CA . PRO A 1 112 ? -19.799 -4.485 9.052 1.00 97.56 112 PRO A CA 1
ATOM 898 C C . PRO A 1 112 ? -18.533 -5.330 8.869 1.00 97.56 112 PRO A C 1
ATOM 900 O O . PRO A 1 112 ? -18.360 -5.956 7.822 1.00 97.56 112 PRO A O 1
ATOM 903 N N . ALA A 1 113 ? -17.651 -5.379 9.872 1.00 97.56 113 ALA A N 1
ATOM 904 C CA . ALA A 1 113 ? -16.417 -6.167 9.774 1.00 97.56 113 ALA A CA 1
ATOM 905 C C . ALA A 1 113 ? -16.694 -7.663 9.541 1.00 97.56 113 ALA A C 1
ATOM 907 O O . ALA A 1 113 ? -15.968 -8.323 8.802 1.00 97.56 113 ALA A O 1
ATOM 908 N N . THR A 1 114 ? -17.808 -8.168 10.074 1.00 97.25 114 THR A N 1
ATOM 909 C CA . THR A 1 114 ? -18.285 -9.536 9.840 1.00 97.25 114 THR A CA 1
ATOM 910 C C . THR A 1 114 ? -18.540 -9.837 8.367 1.00 97.25 114 THR A C 1
ATOM 912 O O . THR A 1 114 ? -18.322 -10.962 7.944 1.00 97.25 114 THR A O 1
ATOM 915 N N . SER A 1 115 ? -18.924 -8.850 7.546 1.00 97.19 115 SER A N 1
ATOM 916 C CA . SER A 1 115 ? -19.105 -9.058 6.102 1.00 97.19 115 SER A CA 1
ATOM 917 C C . SER A 1 115 ? -17.805 -9.467 5.407 1.00 97.19 115 SER A C 1
ATOM 919 O O . SER A 1 115 ? -17.842 -10.265 4.477 1.00 97.19 115 SER A O 1
ATOM 921 N N . LEU A 1 116 ? -16.658 -8.951 5.865 1.00 96.69 116 LEU A N 1
ATOM 922 C CA . LEU A 1 116 ? -15.355 -9.392 5.369 1.00 96.69 116 LEU A CA 1
ATOM 923 C C . LEU A 1 116 ? -15.041 -10.817 5.838 1.00 96.69 116 LEU A C 1
ATOM 925 O O . LEU A 1 116 ? -14.557 -11.611 5.043 1.00 96.69 116 LEU A O 1
ATOM 929 N N . LEU A 1 117 ? -15.337 -11.149 7.097 1.00 97.44 117 LEU A N 1
ATOM 930 C CA . LEU A 1 117 ? -15.082 -12.484 7.653 1.00 97.44 117 LEU A CA 1
ATOM 931 C C . LEU A 1 117 ? -15.910 -13.567 6.948 1.00 97.44 117 LEU A C 1
ATOM 933 O O . LEU A 1 117 ? -15.353 -14.579 6.536 1.00 97.44 117 LEU A O 1
ATOM 937 N N . TYR A 1 118 ? -17.195 -13.302 6.693 1.00 97.75 118 TYR A N 1
ATOM 938 C CA . TYR A 1 118 ? -18.035 -14.177 5.871 1.00 97.75 118 TYR A CA 1
ATOM 939 C C . TYR A 1 118 ? -17.480 -14.340 4.451 1.00 97.75 118 TYR A C 1
ATOM 941 O O . TYR A 1 118 ? -17.467 -15.441 3.910 1.00 97.75 118 TYR A O 1
ATOM 949 N N . ALA A 1 119 ? -16.975 -13.263 3.839 1.00 97.00 119 ALA A N 1
ATOM 950 C CA . ALA A 1 119 ? -16.360 -13.336 2.512 1.00 97.00 119 ALA A CA 1
ATOM 951 C C . ALA A 1 119 ? -15.045 -14.141 2.493 1.00 97.00 119 ALA A C 1
ATOM 953 O O . ALA A 1 119 ? -14.655 -14.637 1.438 1.00 97.00 119 ALA A O 1
ATOM 954 N N . LEU A 1 120 ? -14.374 -14.280 3.642 1.00 96.69 120 LEU A N 1
ATOM 955 C CA . LEU A 1 120 ? -13.203 -15.142 3.826 1.00 96.69 120 LEU A CA 1
ATOM 956 C C . LEU A 1 120 ? -13.574 -16.604 4.122 1.00 96.69 120 LEU A C 1
ATOM 958 O O . LEU A 1 120 ? -12.677 -17.436 4.235 1.00 96.69 120 LEU A O 1
ATOM 962 N N . GLY A 1 121 ? -14.869 -16.920 4.197 1.00 96.69 121 GLY A N 1
ATOM 963 C CA . GLY A 1 121 ? -15.379 -18.278 4.359 1.00 96.69 121 GLY A CA 1
ATOM 964 C C . GLY A 1 121 ? -15.694 -18.685 5.794 1.00 96.69 121 GLY A C 1
ATOM 965 O O . GLY A 1 121 ? -16.045 -19.841 5.986 1.00 96.69 121 GLY A O 1
ATOM 966 N N . LEU A 1 122 ? -15.595 -17.772 6.768 1.00 97.25 122 LEU A N 1
ATOM 967 C CA . LEU A 1 122 ? -15.990 -18.076 8.143 1.00 97.25 122 LEU A CA 1
ATOM 968 C C . LEU A 1 122 ? -17.511 -18.053 8.284 1.00 97.25 122 LEU A C 1
ATOM 970 O O . LEU A 1 122 ? -18.174 -17.195 7.693 1.00 97.25 122 LEU A O 1
ATOM 974 N N . ASP A 1 123 ? -18.054 -18.928 9.122 1.00 96.44 123 ASP A N 1
ATOM 975 C CA . ASP A 1 123 ? -19.453 -18.865 9.540 1.00 96.44 123 ASP A CA 1
ATOM 976 C C . ASP A 1 123 ? -19.655 -18.103 10.867 1.00 96.44 123 ASP A C 1
ATOM 978 O O . ASP A 1 123 ? -18.729 -17.546 11.461 1.00 96.44 123 ASP A O 1
ATOM 982 N N . GLY A 1 124 ? -20.910 -17.999 11.312 1.00 96.06 124 GLY A N 1
ATOM 983 C CA . GLY A 1 124 ? -21.245 -17.252 12.524 1.00 96.06 124 GLY A CA 1
ATOM 984 C C . GLY A 1 124 ? -20.677 -17.870 13.805 1.00 96.06 124 GLY A C 1
ATOM 985 O O . GLY A 1 124 ? -20.292 -17.122 14.704 1.00 96.06 124 GLY A O 1
ATOM 986 N N . GLU A 1 125 ? -20.608 -19.200 13.893 1.00 96.56 125 GLU A N 1
ATOM 987 C CA . GLU A 1 125 ? -20.075 -19.895 15.069 1.00 96.56 125 GLU A CA 1
ATOM 988 C C . GLU A 1 125 ? -18.558 -19.742 15.135 1.00 96.56 125 GLU A C 1
ATOM 990 O O . GLU A 1 125 ? -18.035 -19.365 16.183 1.00 96.56 125 GLU A O 1
ATOM 995 N N . GLU A 1 126 ? -17.865 -19.910 14.007 1.00 96.44 126 GLU A N 1
ATOM 996 C CA . GLU A 1 126 ? -16.418 -19.724 13.894 1.00 96.44 126 GLU A CA 1
ATOM 997 C C . GLU A 1 126 ? -15.996 -18.290 14.228 1.00 96.44 126 GLU A C 1
ATOM 999 O O . GLU A 1 126 ? -15.005 -18.069 14.932 1.00 96.44 126 GLU A O 1
ATOM 1004 N N . ILE A 1 127 ? -16.754 -17.289 13.762 1.00 97.19 127 ILE A N 1
ATOM 1005 C CA . ILE A 1 127 ? -16.503 -15.884 14.114 1.00 97.19 127 ILE A CA 1
ATOM 1006 C C . ILE A 1 127 ? -16.644 -15.692 15.626 1.00 97.19 127 ILE A C 1
ATOM 1008 O O . ILE A 1 127 ? -15.778 -15.066 16.241 1.00 97.19 127 ILE A O 1
ATOM 1012 N N . LEU A 1 128 ? -17.704 -16.222 16.241 1.00 97.19 128 LEU A N 1
ATOM 1013 C CA . LEU A 1 128 ? -17.910 -16.090 17.682 1.00 97.19 128 LEU A CA 1
ATOM 1014 C C . LEU A 1 128 ? -16.802 -16.795 18.471 1.00 97.19 128 LEU A C 1
ATOM 1016 O O . LEU A 1 128 ? -16.201 -16.162 19.335 1.00 97.19 128 LEU A O 1
ATOM 1020 N N . SER A 1 129 ? -16.453 -18.037 18.127 1.00 96.12 129 SER A N 1
ATOM 1021 C CA . SER A 1 129 ? -15.390 -18.788 18.808 1.00 96.12 129 SER A CA 1
ATOM 1022 C C . SER A 1 129 ? -14.001 -18.170 18.636 1.00 96.12 129 SER A C 1
ATOM 1024 O O . SER A 1 129 ? -13.119 -18.395 19.455 1.00 96.12 129 SER A O 1
ATOM 1026 N N . THR A 1 130 ? -13.778 -17.400 17.566 1.00 95.25 130 THR A N 1
ATOM 1027 C CA . THR A 1 130 ? -12.493 -16.723 17.326 1.00 95.25 130 THR A CA 1
ATOM 1028 C C . THR A 1 130 ? -12.284 -15.527 18.260 1.00 95.25 130 THR A C 1
ATOM 1030 O O . THR A 1 130 ? -11.151 -15.244 18.650 1.00 95.25 130 THR A O 1
ATOM 1033 N N . PHE A 1 131 ? -13.352 -14.797 18.602 1.00 95.56 131 PHE A N 1
ATOM 1034 C CA . PHE A 1 131 ? -13.259 -13.530 19.343 1.00 95.56 131 PHE A CA 1
ATOM 1035 C C . PHE A 1 131 ? -13.817 -13.584 20.771 1.00 95.56 131 PHE A C 1
ATOM 1037 O O . PHE A 1 131 ? -13.593 -12.644 21.537 1.00 95.56 131 PHE A O 1
ATOM 1044 N N . TYR A 1 132 ? -14.522 -14.653 21.140 1.00 94.12 132 TYR A N 1
ATOM 1045 C CA . TYR A 1 132 ? -15.165 -14.826 22.441 1.00 94.12 132 TYR A CA 1
ATOM 1046 C C . TYR A 1 132 ? -14.833 -16.209 23.028 1.00 94.12 132 TYR A C 1
ATOM 1048 O O . TYR A 1 132 ? -14.704 -17.177 22.283 1.00 94.12 132 TYR A O 1
ATOM 1056 N N . ASN A 1 133 ? -14.692 -16.279 24.360 1.00 81.00 133 ASN A N 1
ATOM 1057 C CA . ASN A 1 133 ? -14.472 -17.516 25.127 1.00 81.00 133 ASN A CA 1
ATOM 1058 C C . ASN A 1 133 ? -15.755 -17.966 25.825 1.00 81.00 133 ASN A C 1
ATOM 1060 O O . ASN A 1 133 ? -16.478 -17.066 26.318 1.00 81.00 133 ASN A O 1
#

Radius of gyration: 26.8 Å; Cα contacts (8 Å, |Δi|>4): 190; chains: 1; bounding box: 50×58×56 Å

Secondary structure (DSSP, 8-state):
-EEEEEEEEEEE-TTT--EEEEEEEEEEEE----PPPPTTS-EEETTEEE-PPPP--PPSEEEEEE-TT-SSTT----EEEEEE-SSS--EEEEE-TTS-EEEEETT-S-EEHHHHHHHTT--HHHHHHHH--

pLDDT: mean 95.06, std 2.97, range [81.0, 98.0]

Foldseek 3Di:
DKDKDKDWDWDADPPPRDTDTDDIDIDTDDPDDDFDADPVQWTQDPNDIHHDDDDDDDDFDKDKDWPCLPPDPVSDIKIKIWGGHPDDWIKIWIADPVRFIWIDINPDDTDGPVVVVVVVVDDPVRVCVVPHD

InterPro domains:
  IPR007644 RNA polymerase, beta subunit, protrusion [PF04563] (6-76)
  IPR037034 RNA polymerase Rpb2, domain 2 superfamily [G3DSA:3.90.1110.10] (55-133)